Protein AF-A0AAW0CUL3-F1 (afdb_monomer_lite)

Organism: NCBI:txid2862362

Radius of gyration: 16.23 Å; chains: 1; bounding box: 39×33×46 Å

pLDDT: mean 79.4, std 11.56, range [39.78, 95.31]

Sequence (119 aa):
ALIAFEHLQTASPNLDAVQLADIVQGISFHISQWPSGNSSANQMLMFLSALCDVGGYNRTGLVGVDTTKLWHPKTVAEIEKAYPRGDFAEEGIAAIDRDLREKPNCLMSRYPGGEHALE

Foldseek 3Di:
DVVQLVCCCVVPVPDDPVRSVLVVVLVVPLCPDDPDDDDDPSNVVSVVVVLCLQVNQCDDDSVRDHSVVVDDVVVSVVCCVVPPNPCVNVVVVVVLLVCCVVPVPDPSCVDVVNVVSVD

Secondary structure (DSSP, 8-state):
-HHHHHHHHHH-TT--HHHHHHHHHHHHHTT---SS----HHHHHHHHHHHHHHH-SS-S-BTTB-GGGTS-HHHHHHHHHHS--TTHHHHHHHHHHHHHHH-TTSGGGGSTTGGGG--

Structure (mmCIF, N/CA/C/O backbone):
data_AF-A0AAW0CUL3-F1
#
_entry.id   AF-A0AAW0CUL3-F1
#
loop_
_atom_site.group_PDB
_atom_site.id
_atom_site.type_symbol
_atom_site.label_atom_id
_atom_site.label_alt_id
_atom_site.label_comp_id
_atom_site.label_asym_id
_atom_site.label_entity_id
_atom_site.label_seq_id
_atom_site.pdbx_PDB_ins_code
_atom_site.Cartn_x
_atom_site.Cartn_y
_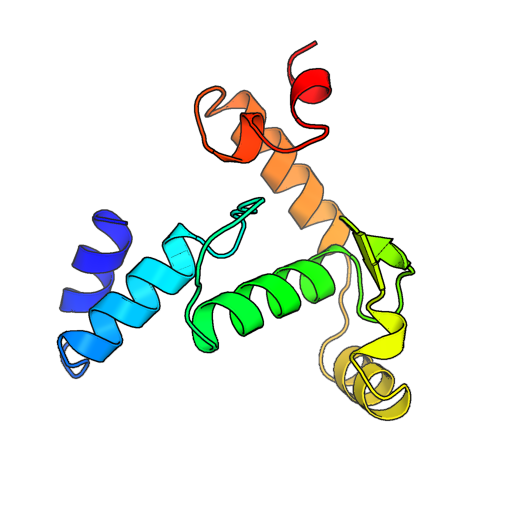atom_site.Cartn_z
_atom_site.occupancy
_atom_site.B_iso_or_equiv
_atom_site.auth_seq_id
_atom_site.auth_comp_id
_atom_site.auth_asym_id
_atom_site.auth_atom_id
_atom_site.pdbx_PDB_model_num
ATOM 1 N N . ALA A 1 1 ? -14.498 0.920 3.411 1.00 65.88 1 ALA A N 1
ATOM 2 C CA . ALA A 1 1 ? -14.566 1.606 4.716 1.00 65.88 1 ALA A CA 1
ATOM 3 C C . ALA A 1 1 ? -15.512 0.906 5.694 1.00 65.88 1 ALA A C 1
ATOM 5 O O . ALA A 1 1 ? -15.010 0.303 6.628 1.00 65.88 1 ALA A O 1
ATOM 6 N N . LEU A 1 2 ? -16.837 0.913 5.470 1.00 77.56 2 LEU A N 1
ATOM 7 C CA . LEU A 1 2 ? -17.816 0.398 6.447 1.00 77.56 2 LEU A CA 1
ATOM 8 C C . LEU A 1 2 ? -17.594 -1.080 6.826 1.00 77.56 2 LEU A C 1
ATOM 10 O O . LEU A 1 2 ? -17.483 -1.396 8.000 1.00 77.56 2 LEU A O 1
ATOM 14 N N . ILE A 1 3 ? -17.399 -1.954 5.834 1.00 81.50 3 ILE A N 1
ATOM 15 C CA . ILE A 1 3 ? -17.161 -3.390 6.076 1.00 81.50 3 ILE A CA 1
ATOM 16 C C . ILE A 1 3 ? -15.851 -3.625 6.847 1.00 81.50 3 ILE A C 1
ATOM 18 O O . ILE A 1 3 ? -15.799 -4.467 7.735 1.00 81.50 3 ILE A O 1
ATOM 22 N N . ALA A 1 4 ? -14.791 -2.866 6.541 1.00 81.81 4 ALA A N 1
ATOM 23 C CA . ALA A 1 4 ? -13.522 -2.967 7.267 1.00 81.81 4 ALA A CA 1
ATOM 24 C C . ALA A 1 4 ? -13.679 -2.509 8.725 1.00 81.81 4 ALA A C 1
ATOM 26 O O . ALA A 1 4 ? -13.1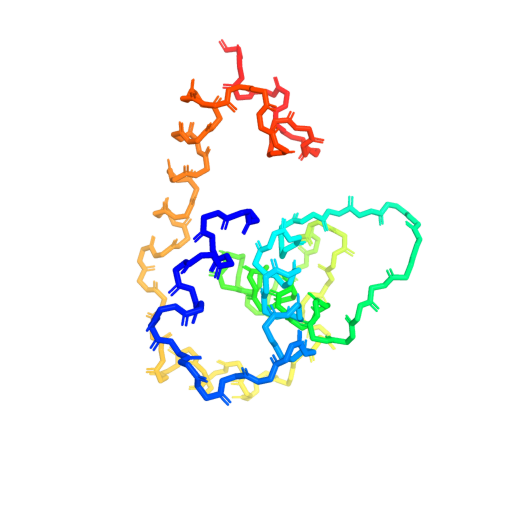48 -3.145 9.627 1.00 81.81 4 ALA A O 1
ATOM 27 N N . PHE A 1 5 ? -14.449 -1.442 8.953 1.00 86.38 5 PHE A N 1
ATOM 28 C CA . PHE A 1 5 ? -14.782 -0.955 10.288 1.00 86.38 5 PHE A CA 1
ATOM 29 C C . PHE A 1 5 ? -15.561 -2.003 11.095 1.00 86.38 5 PHE A C 1
ATOM 31 O O . PHE A 1 5 ? -15.126 -2.373 12.181 1.00 86.38 5 PHE A O 1
ATOM 38 N N . GLU A 1 6 ? -16.656 -2.534 10.547 1.00 87.00 6 GLU A N 1
ATOM 39 C CA . GLU A 1 6 ? -17.490 -3.556 11.200 1.00 87.00 6 GLU A CA 1
ATOM 40 C C . GLU A 1 6 ? -16.699 -4.840 11.495 1.00 87.00 6 GLU A C 1
ATOM 42 O O . GLU A 1 6 ? -16.794 -5.416 12.584 1.00 87.00 6 GLU A O 1
ATOM 47 N N . HIS A 1 7 ? -15.864 -5.265 10.542 1.00 89.06 7 HIS A N 1
ATOM 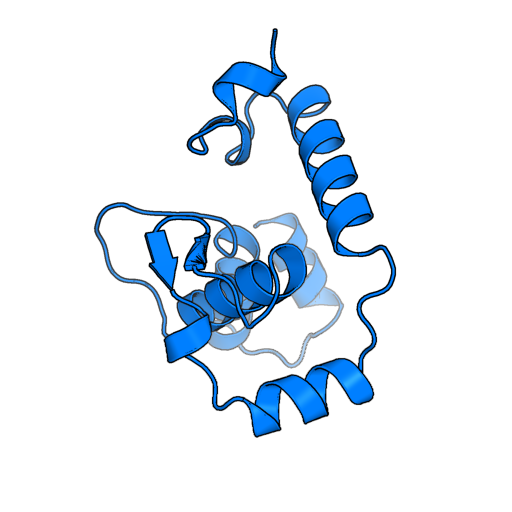48 C CA . HIS A 1 7 ? -14.987 -6.415 10.719 1.00 89.06 7 HIS A CA 1
ATOM 49 C C . HIS A 1 7 ? -13.994 -6.194 11.866 1.00 89.06 7 HIS A C 1
ATOM 51 O O . HIS A 1 7 ? -13.875 -7.048 12.742 1.00 89.06 7 HIS A O 1
ATOM 57 N N . LEU A 1 8 ? -13.317 -5.042 11.902 1.00 88.94 8 LEU A N 1
ATOM 58 C CA . LEU A 1 8 ? -12.314 -4.733 12.924 1.00 88.94 8 LEU A CA 1
ATOM 59 C C . LEU A 1 8 ? -12.922 -4.549 14.317 1.00 88.94 8 LEU A C 1
ATOM 61 O O . LEU A 1 8 ? -12.318 -4.996 15.289 1.00 88.94 8 LEU A O 1
ATOM 65 N N . GLN A 1 9 ? -14.128 -3.981 14.429 1.00 87.00 9 GLN A N 1
ATOM 66 C CA . GLN A 1 9 ? -14.842 -3.909 15.710 1.00 87.00 9 GLN A CA 1
ATOM 67 C C . GLN A 1 9 ? -15.067 -5.294 16.326 1.00 87.00 9 GLN A C 1
ATOM 69 O O . GLN A 1 9 ? -15.006 -5.448 17.544 1.00 87.00 9 GLN A O 1
ATOM 74 N N . THR A 1 10 ? -15.307 -6.301 15.486 1.00 89.81 10 THR A N 1
ATOM 75 C CA . THR A 1 10 ? -15.567 -7.672 15.937 1.00 89.81 10 THR A CA 1
ATOM 76 C C . THR A 1 10 ? -14.270 -8.456 16.146 1.00 89.81 10 THR A C 1
ATOM 78 O O . THR A 1 10 ? -14.106 -9.140 17.153 1.00 89.81 10 THR A O 1
ATOM 81 N N . ALA A 1 11 ? -13.339 -8.368 15.195 1.00 91.88 11 ALA A N 1
ATOM 82 C CA . ALA A 1 11 ? -12.114 -9.164 15.173 1.00 91.88 11 ALA A CA 1
ATOM 83 C C . ALA A 1 11 ? -11.006 -8.606 16.079 1.00 91.88 11 ALA A C 1
ATOM 85 O O . ALA A 1 11 ? -10.063 -9.318 16.421 1.00 91.88 11 ALA A O 1
ATOM 86 N N . SER A 1 12 ? -11.071 -7.327 16.446 1.00 91.25 12 SER A N 1
ATOM 87 C CA . SER A 1 12 ? -10.043 -6.646 17.237 1.00 91.25 12 SER A CA 1
ATOM 88 C C . SER A 1 12 ? -10.680 -5.697 18.259 1.00 91.25 12 SER A C 1
ATOM 90 O O . SER A 1 12 ? -10.471 -4.485 18.195 1.00 91.25 12 SER A O 1
ATOM 92 N N . PRO A 1 13 ? -11.424 -6.236 19.247 1.00 90.12 13 PRO A N 1
ATOM 93 C CA . PRO A 1 13 ? -12.200 -5.437 20.203 1.00 90.12 13 PRO A CA 1
ATOM 94 C C . PRO A 1 13 ? -11.342 -4.574 21.142 1.00 90.12 13 PRO A C 1
ATOM 96 O O . PRO A 1 13 ? -11.872 -3.729 21.855 1.00 90.12 13 PRO A O 1
ATOM 99 N N . ASN A 1 14 ? -10.023 -4.788 21.156 1.00 95.31 14 ASN A N 1
ATOM 100 C CA . ASN A 1 14 ? -9.076 -4.034 21.978 1.00 95.31 14 ASN A CA 1
ATOM 101 C C . ASN A 1 14 ? -8.572 -2.750 21.303 1.00 95.31 14 ASN A C 1
ATOM 103 O O . ASN A 1 14 ? -7.827 -2.005 21.935 1.00 95.31 14 ASN A O 1
ATOM 107 N N . LEU A 1 15 ? -8.920 -2.512 20.034 1.00 91.75 15 LEU A N 1
ATOM 108 C CA . LEU A 1 15 ? -8.573 -1.266 19.359 1.00 91.75 15 LEU A CA 1
ATOM 109 C C . LEU A 1 15 ? -9.418 -0.130 19.926 1.00 91.75 15 LEU A C 1
ATOM 111 O O . LEU A 1 15 ? -10.646 -0.227 19.988 1.00 91.75 15 LEU A O 1
ATOM 115 N N . ASP A 1 16 ? -8.767 0.965 20.299 1.00 94.06 16 ASP A N 1
ATOM 116 C CA . ASP A 1 16 ? -9.495 2.186 20.609 1.00 94.06 16 ASP A CA 1
ATOM 117 C C . ASP A 1 16 ? -10.071 2.830 19.332 1.00 94.06 16 ASP A C 1
ATOM 119 O O . ASP A 1 16 ? -9.768 2.446 18.196 1.00 94.06 16 ASP A O 1
ATOM 123 N N . ALA A 1 17 ? -10.938 3.827 19.513 1.00 89.50 17 ALA A N 1
ATOM 124 C CA . ALA A 1 17 ? -11.620 4.482 18.401 1.00 89.50 17 ALA A CA 1
ATOM 125 C C . ALA A 1 17 ? -10.661 5.195 17.431 1.00 89.50 17 ALA A C 1
ATOM 127 O O . ALA A 1 17 ? -10.961 5.274 16.239 1.00 89.50 17 ALA A O 1
ATOM 128 N N . VAL A 1 18 ? -9.526 5.704 17.919 1.00 88.75 18 VAL A N 1
ATOM 129 C CA . VAL A 1 18 ? -8.525 6.393 17.093 1.00 88.75 18 VAL A CA 1
ATOM 130 C C . VAL A 1 18 ? -7.765 5.373 16.258 1.00 88.75 18 VAL A C 1
ATOM 132 O O . VAL A 1 18 ? -7.678 5.527 15.045 1.00 88.75 18 VAL A O 1
ATOM 135 N N . GLN A 1 19 ? -7.300 4.288 16.875 1.00 89.69 19 GLN A N 1
ATOM 136 C CA . GLN A 1 19 ? -6.623 3.192 16.181 1.00 89.69 19 GLN A CA 1
ATOM 137 C C . GLN A 1 19 ? -7.519 2.568 15.109 1.00 89.69 19 GLN A C 1
ATOM 139 O O . GLN A 1 19 ? -7.081 2.329 13.983 1.00 89.69 19 GLN A O 1
ATOM 144 N N . LEU A 1 20 ? -8.790 2.334 15.440 1.00 89.81 20 LEU A N 1
ATOM 145 C CA . LEU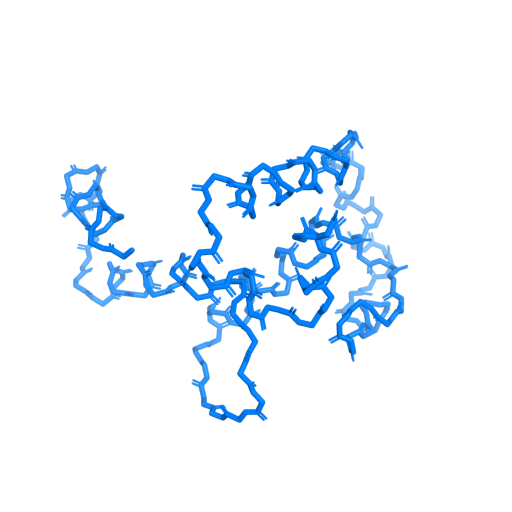 A 1 20 ? -9.770 1.805 14.499 1.00 89.81 20 LEU A CA 1
ATOM 146 C C . LEU A 1 20 ? -9.988 2.760 13.318 1.00 89.81 20 LEU A C 1
ATOM 148 O O . LEU A 1 20 ? -9.978 2.322 12.167 1.00 89.81 20 LEU A O 1
ATOM 152 N N . ALA A 1 21 ? -10.160 4.057 13.585 1.00 85.31 21 ALA A N 1
ATOM 153 C CA . ALA A 1 21 ? -10.322 5.064 12.541 1.00 85.31 21 ALA A CA 1
ATOM 154 C C . ALA A 1 21 ? -9.080 5.158 11.640 1.00 85.31 21 ALA A C 1
ATOM 156 O O . ALA A 1 21 ? -9.229 5.166 10.417 1.00 85.31 21 ALA A O 1
ATOM 157 N N . ASP A 1 22 ? -7.879 5.149 12.221 1.00 85.75 22 ASP A N 1
ATOM 158 C CA . ASP A 1 22 ? -6.608 5.203 11.495 1.00 85.75 22 ASP A CA 1
ATOM 159 C C . ASP A 1 22 ? -6.427 3.998 10.567 1.00 85.75 22 ASP A C 1
ATOM 161 O O . ASP A 1 22 ? -6.055 4.166 9.406 1.00 85.75 22 ASP A O 1
ATOM 165 N N . ILE A 1 23 ? -6.731 2.781 11.033 1.00 86.81 23 ILE A N 1
ATOM 166 C CA . ILE A 1 23 ? -6.627 1.566 10.210 1.00 86.81 23 ILE A CA 1
ATOM 167 C C . ILE A 1 23 ? -7.662 1.592 9.081 1.00 86.81 23 ILE A C 1
ATOM 169 O O . ILE A 1 23 ? -7.333 1.319 7.925 1.00 86.81 23 ILE A O 1
ATOM 173 N N . VAL A 1 24 ? -8.916 1.940 9.387 1.00 87.69 24 VAL A N 1
ATOM 174 C CA . VAL A 1 24 ? -9.991 1.991 8.384 1.00 87.69 24 VAL A CA 1
ATOM 175 C C . VAL A 1 24 ? -9.709 3.057 7.329 1.00 87.69 24 VAL A C 1
ATOM 177 O O . VAL A 1 24 ? -9.930 2.806 6.139 1.00 87.69 24 VAL A O 1
ATOM 180 N N . GLN A 1 25 ? -9.213 4.227 7.739 1.00 83.75 25 GLN A N 1
ATOM 181 C CA . GLN A 1 25 ? -8.773 5.278 6.828 1.00 83.75 25 GLN A CA 1
ATOM 182 C C . GLN A 1 25 ? -7.595 4.783 5.983 1.00 83.75 25 GLN A C 1
ATOM 184 O O . GLN A 1 25 ? -7.699 4.816 4.758 1.00 83.75 25 GLN A O 1
ATOM 189 N N . GLY A 1 26 ? -6.575 4.216 6.639 1.00 83.25 26 GLY A N 1
ATOM 190 C CA . GLY A 1 26 ? -5.413 3.551 6.049 1.00 83.25 26 GLY A CA 1
ATOM 191 C C . GLY A 1 26 ? -5.783 2.663 4.869 1.00 83.25 26 GLY A C 1
ATOM 192 O O . GLY A 1 26 ? -5.388 2.909 3.730 1.00 83.25 26 GLY A O 1
ATOM 193 N N . ILE A 1 27 ? -6.614 1.656 5.138 1.00 83.25 27 ILE A N 1
ATOM 194 C CA . ILE A 1 27 ? -7.097 0.691 4.145 1.00 83.25 27 ILE A CA 1
ATOM 195 C C . ILE A 1 27 ? -7.928 1.380 3.060 1.00 83.25 27 ILE A C 1
ATOM 197 O O . ILE A 1 27 ? -7.824 1.032 1.888 1.00 83.25 27 ILE A O 1
ATOM 201 N N . SER A 1 28 ? -8.761 2.357 3.412 1.00 82.12 28 SER A N 1
ATOM 202 C CA . SER A 1 28 ? -9.659 2.982 2.435 1.00 82.12 28 SER A CA 1
ATOM 203 C C . SER A 1 28 ? -8.923 3.874 1.433 1.00 82.12 28 SER A C 1
ATOM 205 O O . SER A 1 28 ? -9.401 4.013 0.310 1.00 82.12 28 SER A O 1
ATOM 207 N N . PHE A 1 29 ? -7.771 4.443 1.810 1.00 77.94 29 PHE A N 1
ATOM 208 C CA . PHE A 1 29 ? -7.047 5.408 0.978 1.00 77.94 29 PHE A CA 1
ATOM 209 C C . PHE A 1 29 ? -5.613 4.997 0.603 1.00 77.94 29 PHE A C 1
ATOM 211 O O . PHE A 1 29 ? -4.923 5.783 -0.042 1.00 77.94 29 PHE A O 1
ATOM 218 N N . HIS A 1 30 ? -5.152 3.779 0.928 1.00 79.38 30 HIS A N 1
ATOM 219 C CA . HIS A 1 30 ? -3.770 3.329 0.637 1.00 79.38 30 HIS A CA 1
ATOM 220 C C . HIS A 1 30 ? -3.389 3.276 -0.840 1.00 79.38 30 HIS A C 1
ATOM 222 O O . HIS A 1 30 ? -2.205 3.220 -1.143 1.00 79.38 30 HIS A O 1
ATOM 228 N N . ILE A 1 31 ? -4.361 3.317 -1.746 1.00 73.31 31 ILE A N 1
ATOM 229 C CA . ILE A 1 31 ? -4.124 3.403 -3.192 1.00 73.31 31 ILE A CA 1
ATOM 230 C C . ILE A 1 31 ? -4.457 4.785 -3.753 1.00 73.31 31 ILE A C 1
ATOM 232 O O . ILE A 1 31 ? -4.174 5.047 -4.914 1.00 73.31 31 ILE A O 1
ATOM 236 N N . SER A 1 32 ? -5.053 5.681 -2.962 1.00 72.12 32 SER A N 1
ATOM 237 C CA . SER A 1 32 ? -5.539 6.977 -3.434 1.00 72.12 32 SER A CA 1
ATOM 238 C C . SER A 1 32 ? -4.404 7.977 -3.615 1.00 72.12 32 SER A C 1
ATOM 240 O O . SER A 1 32 ? -3.636 8.234 -2.690 1.00 72.12 32 SER A O 1
ATOM 242 N N . GLN A 1 33 ? -4.360 8.614 -4.783 1.00 68.19 33 GLN A N 1
ATOM 243 C CA . GLN A 1 33 ? -3.482 9.748 -5.042 1.00 68.19 33 GLN A CA 1
ATOM 244 C C . GLN A 1 33 ? -4.296 11.025 -5.071 1.00 68.19 33 GLN A C 1
ATOM 246 O O . GLN A 1 33 ? -5.223 11.168 -5.866 1.00 68.19 33 GLN A O 1
ATOM 251 N N . TRP A 1 34 ? -3.929 11.955 -4.201 1.00 64.62 34 TRP A N 1
ATOM 252 C CA . TRP A 1 34 ? -4.531 13.275 -4.158 1.00 64.62 34 TRP A CA 1
ATOM 253 C C . TRP A 1 34 ? -3.479 14.284 -4.623 1.00 64.62 34 TRP A C 1
ATOM 255 O O . TRP A 1 34 ? -2.379 14.296 -4.070 1.00 64.62 34 TRP A O 1
ATOM 265 N N . PRO A 1 35 ? -3.776 15.130 -5.626 1.00 62.84 35 PRO A N 1
ATOM 266 C CA . PRO A 1 35 ? -2.823 16.125 -6.122 1.00 62.84 35 PRO A CA 1
ATOM 267 C C . PRO A 1 35 ? -2.509 17.213 -5.082 1.00 62.84 35 PRO A C 1
ATOM 269 O O . PRO A 1 35 ? -1.528 17.941 -5.215 1.00 62.84 35 PRO A O 1
ATOM 272 N N . SER A 1 36 ? -3.344 17.339 -4.050 1.00 67.94 36 SER A N 1
ATOM 273 C CA . SER A 1 36 ? -3.164 18.246 -2.923 1.00 67.94 36 SER A CA 1
ATOM 274 C C . SER A 1 36 ? -3.923 17.734 -1.694 1.00 67.94 36 SER A C 1
ATOM 276 O O . SER A 1 36 ? -4.851 16.933 -1.812 1.00 67.94 36 SER A O 1
ATOM 278 N N . GLY A 1 37 ? -3.523 18.198 -0.508 1.00 73.00 37 GLY A N 1
ATOM 279 C CA . GLY A 1 37 ? -4.130 17.826 0.772 1.00 73.00 37 GLY A CA 1
ATOM 280 C C . GLY A 1 37 ? -3.122 17.243 1.760 1.00 73.00 37 GLY A C 1
ATOM 281 O O . GLY A 1 37 ? -1.954 17.043 1.434 1.00 73.00 37 GLY A O 1
ATOM 282 N N . ASN A 1 38 ? -3.589 16.982 2.981 1.00 72.56 38 ASN A N 1
ATOM 283 C CA . ASN A 1 38 ? -2.792 16.349 4.026 1.00 72.56 38 ASN A CA 1
ATOM 284 C C . ASN A 1 38 ? -3.223 14.895 4.200 1.00 72.56 38 ASN A C 1
ATOM 286 O O . ASN A 1 38 ? -4.409 14.577 4.146 1.00 72.56 38 ASN A O 1
ATOM 290 N N . SER A 1 39 ? -2.245 14.037 4.460 1.00 75.88 39 SER A N 1
ATOM 291 C CA . SER A 1 39 ? -2.451 12.643 4.828 1.00 75.88 39 SER A CA 1
ATOM 292 C C . SER A 1 39 ? -1.768 12.363 6.163 1.00 75.88 39 SER A C 1
ATOM 294 O O . SER A 1 39 ? -0.858 13.099 6.555 1.00 75.88 39 SER A O 1
ATOM 296 N N . SER A 1 40 ? -2.192 11.322 6.877 1.00 78.62 40 SER A N 1
ATOM 297 C CA . SER A 1 40 ? -1.469 10.892 8.074 1.00 78.62 40 SER A CA 1
ATOM 298 C C . SER A 1 40 ? -0.132 10.249 7.682 1.00 78.62 40 SER A C 1
ATOM 300 O O . SER A 1 40 ? 0.030 9.730 6.574 1.00 78.62 40 SER A O 1
ATOM 302 N N . ALA A 1 41 ? 0.843 10.258 8.595 1.00 81.81 41 ALA A N 1
ATOM 303 C CA . ALA A 1 41 ? 2.123 9.587 8.360 1.00 81.81 41 ALA A CA 1
ATOM 304 C C . ALA A 1 41 ? 1.922 8.087 8.078 1.00 81.81 41 ALA A C 1
ATOM 306 O O . ALA A 1 41 ? 2.518 7.549 7.147 1.00 81.81 41 ALA A O 1
ATOM 307 N N . ASN A 1 42 ? 1.013 7.441 8.818 1.00 80.81 42 ASN A N 1
ATOM 308 C CA . ASN A 1 42 ? 0.651 6.038 8.611 1.00 80.81 42 ASN A CA 1
ATOM 309 C C . ASN A 1 42 ? 0.077 5.799 7.213 1.00 80.81 42 ASN A C 1
ATOM 311 O O . ASN A 1 42 ? 0.465 4.846 6.544 1.00 80.81 42 ASN A O 1
ATOM 315 N N . GLN A 1 43 ? -0.802 6.683 6.739 1.00 79.19 43 GLN A N 1
ATOM 316 C CA . GLN A 1 43 ? -1.383 6.564 5.406 1.00 79.19 43 GLN A CA 1
ATOM 317 C C . GLN A 1 43 ? -0.326 6.689 4.301 1.00 79.19 43 GLN A C 1
ATOM 319 O O . GLN A 1 43 ? -0.373 5.935 3.327 1.00 79.19 43 GLN A O 1
ATOM 324 N N . MET A 1 44 ? 0.632 7.609 4.454 1.00 80.25 44 MET A N 1
ATOM 325 C CA . MET A 1 44 ? 1.731 7.774 3.500 1.00 80.25 44 MET A CA 1
ATOM 326 C C . MET A 1 44 ? 2.662 6.559 3.488 1.00 80.25 44 MET A C 1
ATOM 328 O O . MET A 1 44 ? 3.041 6.088 2.418 1.00 80.25 44 MET A O 1
ATOM 332 N N . LEU A 1 45 ? 2.994 6.015 4.663 1.00 84.12 45 LEU A N 1
ATOM 333 C CA . LEU A 1 45 ? 3.793 4.794 4.766 1.00 84.12 45 LEU A CA 1
ATOM 334 C C . LEU A 1 45 ? 3.085 3.612 4.100 1.00 84.12 45 LEU A C 1
ATOM 336 O O . LEU A 1 45 ? 3.704 2.925 3.298 1.00 84.12 45 LEU A O 1
ATOM 340 N N . MET A 1 46 ? 1.784 3.429 4.344 1.00 84.69 46 MET A N 1
ATOM 341 C CA . MET A 1 46 ? 0.990 2.378 3.696 1.00 84.69 46 MET A CA 1
ATOM 342 C C . MET A 1 46 ? 0.970 2.512 2.170 1.00 84.69 46 MET A C 1
ATOM 344 O O . MET A 1 46 ? 1.136 1.518 1.469 1.00 84.69 46 MET A O 1
ATOM 348 N N . PHE A 1 47 ? 0.803 3.732 1.653 1.00 80.69 47 PHE A N 1
ATOM 349 C CA . PHE A 1 47 ? 0.845 3.996 0.213 1.00 80.69 47 PHE A CA 1
ATOM 350 C C . PHE A 1 47 ? 2.220 3.671 -0.390 1.00 80.69 47 PHE A C 1
ATOM 352 O O . PHE A 1 47 ? 2.305 2.963 -1.392 1.00 80.69 47 PHE A O 1
ATOM 359 N N . LEU A 1 48 ? 3.308 4.130 0.238 1.00 81.31 48 LEU A N 1
ATOM 360 C CA . LEU A 1 48 ? 4.670 3.849 -0.224 1.00 81.31 48 LEU A CA 1
ATOM 361 C C . LEU A 1 48 ? 5.011 2.357 -0.152 1.00 81.31 48 LEU A C 1
ATOM 363 O O . LEU A 1 48 ? 5.647 1.841 -1.072 1.00 81.31 48 LEU A O 1
ATOM 367 N N . SER A 1 49 ? 4.576 1.664 0.903 1.00 82.50 49 SER A N 1
ATOM 368 C CA . SER A 1 49 ? 4.721 0.214 1.032 1.00 82.50 49 SER A CA 1
ATOM 369 C C . SER A 1 49 ? 3.986 -0.509 -0.089 1.00 82.50 49 SER A C 1
ATOM 371 O O . SER A 1 49 ? 4.616 -1.286 -0.794 1.00 82.50 49 SER A O 1
ATOM 373 N N . ALA A 1 50 ? 2.716 -0.182 -0.346 1.00 80.94 50 ALA A N 1
ATOM 374 C CA . ALA A 1 50 ? 1.952 -0.785 -1.438 1.00 80.94 50 ALA A CA 1
ATOM 375 C C . ALA A 1 50 ? 2.598 -0.532 -2.815 1.00 80.94 50 ALA A C 1
ATOM 377 O O . ALA A 1 50 ? 2.685 -1.441 -3.642 1.00 80.94 50 ALA A O 1
ATOM 378 N N . LEU A 1 51 ? 3.117 0.679 -3.053 1.00 80.00 51 LEU A N 1
ATOM 379 C CA . LEU A 1 51 ? 3.867 0.992 -4.272 1.00 80.00 51 LEU A CA 1
ATOM 380 C C . LEU A 1 51 ? 5.137 0.143 -4.408 1.00 80.00 51 LEU A C 1
ATOM 382 O O . LEU A 1 51 ? 5.406 -0.376 -5.492 1.00 80.00 51 LEU A O 1
ATOM 386 N N . CYS A 1 52 ? 5.914 -0.014 -3.334 1.00 81.75 52 CYS A N 1
ATOM 387 C CA . CYS A 1 52 ? 7.111 -0.855 -3.346 1.00 81.75 52 CYS A CA 1
ATOM 388 C C . CYS A 1 52 ? 6.752 -2.341 -3.493 1.00 81.75 52 CYS A C 1
ATOM 390 O O . CYS A 1 52 ? 7.444 -3.072 -4.198 1.00 81.75 52 CYS A O 1
ATOM 392 N N . ASP A 1 53 ? 5.651 -2.795 -2.901 1.00 80.00 53 ASP A N 1
ATOM 393 C CA . ASP A 1 53 ? 5.182 -4.178 -2.981 1.00 80.00 53 ASP A CA 1
ATOM 394 C C . ASP A 1 53 ? 4.697 -4.541 -4.381 1.00 80.00 53 ASP A C 1
ATOM 396 O O . ASP A 1 53 ? 4.927 -5.660 -4.815 1.00 80.00 53 ASP A O 1
ATOM 400 N N . VAL A 1 54 ? 4.141 -3.607 -5.154 1.00 76.75 54 VAL A N 1
ATOM 401 C CA . VAL A 1 54 ? 3.744 -3.867 -6.551 1.00 76.75 54 VAL A CA 1
ATOM 402 C C . VAL A 1 54 ? 4.888 -3.583 -7.531 1.00 76.75 54 VAL A C 1
ATOM 404 O O . VAL A 1 54 ? 5.242 -4.441 -8.337 1.00 76.75 54 VAL A O 1
ATOM 407 N N . GLY A 1 55 ? 5.520 -2.409 -7.450 1.00 76.06 55 GLY A N 1
ATOM 408 C CA . GLY A 1 55 ? 6.527 -1.969 -8.424 1.00 76.06 55 GLY A CA 1
ATOM 409 C C . GLY A 1 55 ? 7.969 -2.382 -8.115 1.00 76.06 55 GLY A C 1
ATOM 410 O O . GLY A 1 55 ? 8.800 -2.448 -9.024 1.00 76.06 55 GLY A O 1
ATOM 411 N N . GLY A 1 56 ? 8.275 -2.699 -6.859 1.00 80.31 56 GLY A N 1
ATOM 412 C CA . GLY A 1 56 ? 9.623 -2.980 -6.364 1.00 80.31 56 GLY A CA 1
ATOM 413 C C . GLY A 1 56 ? 10.287 -1.760 -5.716 1.00 80.31 56 GLY A C 1
ATOM 414 O O . GLY A 1 56 ? 9.949 -0.614 -6.002 1.00 80.31 56 GLY A O 1
ATOM 415 N N . TYR A 1 57 ? 11.272 -2.014 -4.853 1.00 82.62 57 TYR A N 1
ATOM 416 C CA . TYR A 1 57 ? 11.956 -0.990 -4.049 1.00 82.62 57 TYR A CA 1
ATOM 417 C C . TYR A 1 57 ? 13.036 -0.195 -4.803 1.00 82.62 57 TYR A C 1
ATOM 419 O O . TYR A 1 57 ? 13.563 0.783 -4.278 1.00 82.62 57 TYR A O 1
ATOM 427 N N . ASN A 1 58 ? 13.404 -0.623 -6.014 1.00 77.44 58 ASN A N 1
ATOM 428 C CA . ASN A 1 58 ? 14.487 -0.035 -6.806 1.00 77.44 58 ASN A CA 1
ATOM 429 C C . ASN A 1 58 ? 14.001 0.381 -8.206 1.00 77.44 58 ASN A C 1
ATOM 431 O O . ASN A 1 58 ? 14.552 -0.029 -9.231 1.00 77.44 58 ASN A O 1
ATOM 435 N N . ARG A 1 59 ? 12.919 1.163 -8.255 1.00 73.19 59 ARG A N 1
ATOM 436 C CA . ARG A 1 59 ? 12.321 1.689 -9.491 1.00 73.19 59 ARG A CA 1
ATOM 437 C C . ARG A 1 59 ? 12.259 3.209 -9.517 1.00 73.19 59 ARG A C 1
ATOM 439 O O . ARG A 1 59 ? 11.945 3.858 -8.519 1.00 73.19 59 ARG A O 1
ATOM 446 N N . THR A 1 60 ? 12.475 3.758 -10.705 1.00 69.50 60 THR A N 1
ATOM 447 C CA . THR A 1 60 ? 12.247 5.165 -11.025 1.00 69.50 60 THR A CA 1
ATOM 448 C C . THR A 1 60 ? 10.900 5.329 -11.732 1.00 69.50 60 THR A C 1
ATOM 450 O O . THR A 1 60 ? 10.511 4.493 -12.546 1.00 69.50 60 THR A O 1
ATOM 453 N N . GLY A 1 61 ? 10.183 6.417 -11.438 1.00 59.78 61 GLY A N 1
ATOM 454 C CA . GLY A 1 61 ? 9.027 6.848 -12.233 1.00 59.78 61 GLY A CA 1
ATOM 455 C C . GLY A 1 61 ? 7.714 6.110 -11.969 1.00 59.78 61 GLY A C 1
ATOM 456 O O . GLY A 1 61 ? 6.734 6.397 -12.655 1.00 59.78 61 GLY A O 1
ATOM 457 N N . LEU A 1 62 ? 7.651 5.220 -10.970 1.00 61.62 62 LEU A N 1
ATOM 458 C CA . LEU A 1 62 ? 6.390 4.607 -10.556 1.00 61.62 62 LEU A CA 1
ATOM 459 C C . LEU A 1 62 ? 5.518 5.688 -9.909 1.00 61.62 62 LEU A C 1
ATOM 461 O O . LEU A 1 62 ? 5.760 6.134 -8.790 1.00 61.62 62 LEU A O 1
ATOM 465 N N . VAL A 1 63 ? 4.554 6.168 -10.685 1.00 63.81 63 VAL A N 1
ATOM 466 C CA . VAL A 1 63 ? 3.658 7.274 -10.344 1.00 63.81 63 VAL A CA 1
ATOM 467 C C . VAL A 1 63 ? 4.367 8.518 -9.792 1.00 63.81 63 VAL A C 1
ATOM 469 O O . VAL A 1 63 ? 3.973 9.115 -8.794 1.00 63.81 63 VAL A O 1
ATOM 472 N N . GLY A 1 64 ? 5.464 8.901 -10.450 1.00 64.62 64 GLY A N 1
ATOM 473 C CA . GLY A 1 64 ? 6.236 10.096 -10.098 1.00 64.62 64 GLY A CA 1
ATOM 474 C C . GLY A 1 64 ? 7.123 9.951 -8.857 1.00 64.62 64 GLY A C 1
ATOM 475 O O . GLY A 1 64 ? 7.801 10.910 -8.492 1.00 64.62 64 GLY A O 1
ATOM 476 N N . VAL A 1 65 ? 7.174 8.767 -8.237 1.00 70.75 65 VAL A N 1
ATOM 477 C CA . VAL A 1 65 ? 8.054 8.473 -7.101 1.00 70.75 65 VAL A CA 1
ATOM 478 C C . VAL A 1 65 ? 9.310 7.741 -7.582 1.00 70.75 65 VAL A C 1
ATOM 480 O O . VAL A 1 65 ? 9.256 6.781 -8.353 1.00 70.75 65 VAL A O 1
ATOM 483 N N . ASP A 1 66 ? 10.469 8.204 -7.117 1.00 80.25 66 ASP A N 1
ATOM 484 C CA . ASP A 1 66 ? 11.760 7.542 -7.310 1.00 80.25 66 ASP A CA 1
ATOM 485 C C . ASP A 1 66 ? 12.107 6.726 -6.059 1.00 80.25 66 ASP A C 1
ATOM 487 O O . ASP A 1 66 ? 12.695 7.232 -5.101 1.00 80.25 66 ASP A O 1
ATOM 491 N N . THR A 1 67 ? 11.708 5.453 -6.062 1.00 79.31 67 THR A N 1
ATOM 492 C CA . THR A 1 67 ? 11.882 4.551 -4.910 1.00 79.31 67 THR A CA 1
ATOM 493 C C . THR A 1 67 ? 13.349 4.223 -4.624 1.00 79.31 67 THR A C 1
ATOM 495 O O . THR A 1 67 ? 13.690 3.945 -3.476 1.00 79.31 67 THR A O 1
ATOM 498 N N . THR A 1 68 ? 14.240 4.386 -5.613 1.00 81.25 68 THR A N 1
ATOM 499 C CA . THR A 1 68 ? 15.693 4.165 -5.460 1.00 81.25 68 THR A CA 1
ATOM 500 C C . THR A 1 68 ? 16.336 5.107 -4.438 1.00 81.25 68 THR A C 1
ATOM 502 O O . THR A 1 68 ? 17.398 4.816 -3.894 1.00 81.25 68 THR A O 1
ATOM 505 N N . LYS A 1 69 ? 15.681 6.242 -4.160 1.00 83.38 69 LYS A N 1
ATOM 506 C CA . LYS A 1 69 ? 16.135 7.261 -3.205 1.00 83.38 69 LYS A CA 1
ATOM 507 C C . LYS A 1 69 ? 15.496 7.133 -1.825 1.00 83.38 69 LYS A C 1
ATOM 509 O O . LYS A 1 69 ? 15.909 7.843 -0.912 1.00 83.38 69 LYS A O 1
ATOM 514 N N . LEU A 1 70 ? 14.487 6.275 -1.673 1.00 83.62 70 LEU A N 1
ATOM 515 C CA . LEU A 1 70 ? 13.747 6.124 -0.418 1.00 83.62 70 LEU A CA 1
ATOM 516 C C . LEU A 1 70 ? 14.413 5.129 0.532 1.00 83.62 70 LEU A C 1
ATOM 518 O O . LEU A 1 70 ? 14.327 5.289 1.748 1.00 83.62 70 LEU A O 1
ATOM 522 N N . TRP A 1 71 ? 15.093 4.122 -0.015 1.00 84.81 71 TRP A N 1
ATOM 523 C CA . TRP A 1 71 ? 15.618 3.000 0.754 1.00 84.81 71 TRP A CA 1
ATOM 524 C C . TRP A 1 71 ? 17.106 2.807 0.509 1.00 84.81 71 TRP A C 1
ATOM 526 O O . TRP A 1 71 ? 17.602 2.938 -0.609 1.00 84.81 71 TRP A O 1
ATOM 536 N N . HIS A 1 72 ? 17.836 2.435 1.558 1.00 90.06 72 HIS A N 1
ATOM 537 C CA . HIS A 1 72 ? 19.227 2.047 1.395 1.00 90.06 72 HIS A CA 1
ATOM 538 C C . HIS A 1 72 ? 19.309 0.697 0.649 1.00 90.06 72 HIS A C 1
ATOM 540 O O . HIS A 1 72 ? 18.611 -0.243 1.042 1.00 90.06 72 HIS A O 1
ATOM 546 N N . PRO A 1 73 ? 20.195 0.524 -0.354 1.00 88.81 73 PRO A N 1
ATOM 547 C CA . PRO A 1 73 ? 20.245 -0.701 -1.161 1.00 88.81 73 PRO A CA 1
ATOM 548 C C . PRO A 1 73 ? 20.441 -1.993 -0.356 1.00 88.81 73 PRO A C 1
ATOM 550 O O . PRO A 1 73 ? 19.899 -3.036 -0.710 1.00 88.81 73 PRO A O 1
ATOM 553 N N . LYS A 1 74 ? 21.185 -1.935 0.759 1.00 92.88 74 LYS A N 1
ATOM 554 C CA . LYS A 1 74 ? 21.342 -3.097 1.656 1.00 92.88 74 LYS A CA 1
ATOM 555 C C . LYS A 1 74 ? 20.023 -3.513 2.311 1.00 92.88 74 LYS A C 1
ATOM 557 O O . LYS A 1 74 ? 19.752 -4.702 2.383 1.00 92.88 74 LYS A O 1
ATOM 562 N N . THR A 1 75 ? 19.202 -2.552 2.732 1.00 90.75 75 THR A N 1
ATOM 563 C CA . THR A 1 75 ? 17.888 -2.828 3.328 1.00 90.75 75 THR A CA 1
ATOM 564 C C . THR A 1 75 ? 16.965 -3.481 2.310 1.00 90.75 75 THR A C 1
ATOM 566 O O . THR A 1 75 ? 16.297 -4.455 2.631 1.00 90.75 75 THR A O 1
ATOM 569 N N . VAL A 1 76 ? 16.985 -3.007 1.060 1.00 88.31 76 VAL A N 1
ATOM 570 C CA . VAL A 1 76 ? 16.235 -3.643 -0.032 1.00 88.31 76 VAL A CA 1
ATOM 571 C C . VAL A 1 76 ? 16.674 -5.096 -0.221 1.00 88.31 76 VAL A C 1
ATOM 573 O O . VAL A 1 76 ? 15.831 -5.985 -0.237 1.00 88.31 76 VAL A O 1
ATOM 576 N N . ALA A 1 77 ? 17.983 -5.356 -0.280 1.00 89.75 77 ALA A N 1
ATOM 577 C CA . ALA A 1 77 ? 18.506 -6.714 -0.428 1.00 89.75 77 ALA A CA 1
ATOM 578 C C . ALA A 1 77 ? 18.146 -7.633 0.757 1.00 89.75 77 ALA A C 1
ATOM 580 O O . ALA A 1 77 ? 17.892 -8.821 0.562 1.00 89.75 77 ALA A O 1
ATOM 581 N N . GLU A 1 78 ? 18.118 -7.104 1.983 1.00 93.25 78 GLU A N 1
ATOM 582 C CA . GLU A 1 78 ? 17.671 -7.838 3.172 1.00 93.25 78 GLU A CA 1
ATOM 583 C C . GLU A 1 78 ? 16.181 -8.195 3.092 1.00 93.25 78 GLU A C 1
ATOM 585 O O . GLU A 1 78 ? 15.823 -9.346 3.346 1.00 93.25 78 GLU A O 1
ATOM 590 N N . ILE A 1 79 ? 15.332 -7.244 2.686 1.00 88.81 79 ILE A N 1
ATOM 591 C CA . ILE A 1 79 ? 13.889 -7.455 2.518 1.00 88.81 79 ILE A CA 1
ATOM 592 C C . ILE A 1 79 ? 13.622 -8.483 1.420 1.00 88.81 79 ILE A C 1
ATOM 594 O O . ILE A 1 79 ? 12.935 -9.464 1.678 1.00 88.81 79 ILE A O 1
ATOM 598 N N . GLU A 1 80 ? 14.192 -8.313 0.226 1.00 87.19 80 GLU A N 1
ATOM 599 C CA . GLU A 1 80 ? 13.945 -9.219 -0.906 1.00 87.19 80 GLU A CA 1
ATOM 600 C C . GLU A 1 80 ? 14.457 -10.640 -0.644 1.00 87.19 80 GLU A C 1
ATOM 602 O O . GLU A 1 80 ? 13.881 -11.612 -1.133 1.00 87.19 80 GLU A O 1
ATOM 607 N N . LYS A 1 81 ? 15.513 -10.784 0.167 1.00 91.50 81 LYS A N 1
ATOM 608 C CA . LYS A 1 81 ? 15.997 -12.093 0.614 1.00 91.50 81 LYS A CA 1
ATOM 609 C C . LYS A 1 81 ? 15.050 -12.747 1.623 1.00 91.50 81 LYS A C 1
ATOM 611 O O . LYS A 1 81 ? 14.872 -13.962 1.576 1.00 91.50 81 LYS A O 1
ATOM 616 N N . ALA A 1 82 ? 14.509 -11.974 2.564 1.00 93.62 82 ALA A N 1
ATOM 617 C CA . ALA A 1 82 ? 13.611 -12.485 3.598 1.00 93.62 82 ALA A CA 1
ATOM 618 C C . ALA A 1 82 ? 12.200 -12.770 3.059 1.00 93.62 82 ALA A C 1
ATOM 620 O O . ALA A 1 82 ? 11.571 -13.742 3.473 1.00 93.62 82 ALA A O 1
ATOM 621 N N . TYR A 1 83 ? 11.739 -11.952 2.113 1.00 88.62 83 TYR A N 1
ATOM 622 C CA . TYR A 1 83 ? 10.406 -11.994 1.522 1.00 88.62 83 TYR A CA 1
ATOM 623 C C . TYR A 1 83 ? 10.515 -11.970 -0.011 1.00 88.62 83 TYR A C 1
ATOM 625 O O . TYR A 1 83 ? 10.345 -10.918 -0.637 1.00 88.62 83 TYR A O 1
ATOM 633 N N . PRO A 1 84 ? 10.832 -13.118 -0.640 1.00 86.31 84 PRO A N 1
ATOM 634 C CA . PRO A 1 84 ? 10.901 -13.214 -2.091 1.00 86.31 84 PRO A CA 1
ATOM 635 C C . PRO A 1 84 ? 9.548 -12.869 -2.713 1.00 86.31 84 PRO A C 1
ATOM 637 O O . PRO A 1 84 ? 8.517 -13.401 -2.308 1.00 86.31 84 PRO A O 1
ATOM 640 N N . ARG A 1 85 ? 9.557 -11.992 -3.718 1.00 78.94 85 ARG A N 1
ATOM 641 C CA . ARG A 1 85 ? 8.330 -11.430 -4.306 1.00 78.94 85 ARG A CA 1
ATOM 642 C C . ARG A 1 85 ? 7.533 -12.425 -5.153 1.00 78.94 85 ARG A C 1
ATOM 644 O O . ARG A 1 85 ? 6.333 -12.239 -5.308 1.00 78.94 85 ARG A O 1
ATOM 651 N N . GLY A 1 86 ? 8.191 -13.445 -5.710 1.00 84.88 86 GLY A N 1
ATOM 652 C CA . GLY A 1 86 ? 7.564 -14.376 -6.654 1.00 84.88 86 GLY A CA 1
ATOM 653 C C . GLY A 1 86 ? 6.809 -13.633 -7.760 1.00 84.88 86 GLY A C 1
ATOM 654 O O . GLY A 1 86 ? 7.301 -12.627 -8.277 1.00 84.88 86 GLY A O 1
ATOM 655 N N . ASP A 1 87 ? 5.588 -14.086 -8.028 1.00 84.06 87 ASP A N 1
ATOM 656 C CA . ASP A 1 87 ? 4.716 -13.546 -9.075 1.00 84.06 87 ASP A CA 1
ATOM 657 C C . ASP A 1 87 ? 3.767 -12.450 -8.550 1.00 84.06 87 ASP A C 1
ATOM 659 O O . ASP A 1 87 ? 2.837 -12.037 -9.239 1.00 84.06 87 ASP A O 1
ATOM 663 N N . PHE A 1 88 ? 4.003 -11.922 -7.340 1.00 82.56 88 PHE A N 1
ATOM 664 C CA . PHE A 1 88 ? 3.100 -10.972 -6.675 1.00 82.56 88 PHE A CA 1
ATOM 665 C C . PHE A 1 88 ? 2.783 -9.731 -7.521 1.00 82.56 88 PHE A C 1
ATOM 667 O O . PHE A 1 88 ? 1.664 -9.225 -7.497 1.00 82.56 88 PHE A O 1
ATOM 674 N N . ALA A 1 89 ? 3.753 -9.232 -8.293 1.00 77.44 89 ALA A N 1
ATOM 675 C CA . ALA A 1 89 ? 3.520 -8.099 -9.187 1.00 77.44 89 ALA A CA 1
ATOM 676 C C . ALA A 1 89 ? 2.525 -8.449 -10.309 1.00 77.44 89 ALA A C 1
ATOM 678 O O . ALA A 1 89 ? 1.648 -7.645 -10.623 1.00 77.44 89 ALA A O 1
ATOM 679 N N . GLU A 1 90 ? 2.631 -9.649 -10.883 1.00 81.62 90 GLU A N 1
ATOM 680 C CA . GLU A 1 90 ? 1.722 -10.135 -11.926 1.00 81.62 90 GLU A CA 1
ATOM 681 C C . GLU A 1 90 ? 0.328 -10.411 -11.351 1.00 81.62 90 GLU A C 1
ATOM 683 O O . GLU A 1 90 ? -0.675 -9.983 -11.924 1.00 81.62 90 GLU A O 1
ATOM 688 N N . GLU A 1 91 ? 0.257 -11.036 -10.172 1.00 85.81 91 GLU A N 1
ATOM 689 C CA . GLU A 1 91 ? -0.995 -11.250 -9.439 1.00 85.81 91 GLU A CA 1
ATOM 690 C C . GLU A 1 91 ? -1.683 -9.925 -9.082 1.00 85.81 91 GLU A C 1
ATOM 692 O O . GLU A 1 91 ? -2.902 -9.795 -9.225 1.00 85.81 91 GLU A O 1
ATOM 697 N N . GLY A 1 92 ? -0.905 -8.924 -8.660 1.00 80.81 92 GLY A N 1
ATOM 698 C CA . GLY A 1 92 ? -1.387 -7.584 -8.348 1.00 80.81 92 GLY A CA 1
ATOM 699 C C . GLY A 1 92 ? -1.982 -6.881 -9.567 1.00 80.81 92 GLY A C 1
ATOM 700 O O . GLY A 1 92 ? -3.087 -6.345 -9.482 1.00 80.81 92 GLY A O 1
ATOM 701 N N . ILE A 1 93 ? -1.304 -6.934 -10.719 1.00 79.62 93 ILE A N 1
ATOM 702 C CA . ILE A 1 93 ? -1.823 -6.378 -11.980 1.00 79.62 93 ILE A CA 1
ATOM 703 C C . ILE A 1 93 ? -3.105 -7.107 -12.400 1.00 79.62 93 ILE A C 1
ATOM 705 O O . ILE A 1 93 ? -4.116 -6.463 -12.673 1.00 79.62 93 ILE A O 1
ATOM 709 N N . ALA A 1 94 ? -3.116 -8.442 -12.368 1.00 84.31 94 ALA A N 1
ATOM 710 C CA . ALA A 1 94 ? -4.300 -9.227 -12.711 1.00 84.31 94 ALA A CA 1
ATOM 711 C C . ALA A 1 94 ? -5.492 -8.937 -11.778 1.00 84.31 94 ALA A C 1
ATOM 713 O O . ALA A 1 94 ? -6.650 -8.945 -12.212 1.00 84.31 94 ALA A O 1
ATOM 714 N N . ALA A 1 95 ? -5.227 -8.671 -10.495 1.00 83.44 95 ALA A N 1
ATOM 715 C CA . ALA A 1 95 ? -6.243 -8.265 -9.532 1.00 83.44 95 ALA A CA 1
ATOM 716 C C . ALA A 1 95 ? -6.810 -6.874 -9.844 1.00 83.44 95 ALA A C 1
ATOM 718 O O . ALA A 1 95 ? -8.030 -6.711 -9.796 1.00 83.44 95 ALA A O 1
ATOM 719 N N . ILE A 1 96 ? -5.957 -5.911 -10.212 1.00 80.31 96 ILE A N 1
ATOM 720 C CA . ILE A 1 96 ? -6.383 -4.572 -10.647 1.00 80.31 96 ILE A CA 1
ATOM 721 C C . ILE A 1 96 ? -7.265 -4.677 -11.894 1.00 80.31 96 ILE A C 1
ATOM 723 O O . ILE A 1 96 ? -8.370 -4.138 -11.902 1.00 80.31 96 ILE A O 1
ATOM 727 N N . ASP A 1 97 ? -6.838 -5.429 -12.909 1.00 83.56 97 ASP A N 1
ATOM 728 C CA . ASP A 1 97 ? -7.604 -5.623 -14.145 1.00 83.56 97 ASP A CA 1
ATOM 729 C C . ASP A 1 97 ? -8.980 -6.245 -13.883 1.00 83.56 97 ASP A C 1
ATOM 731 O O . ASP A 1 97 ? -9.991 -5.844 -14.467 1.00 83.56 97 ASP A O 1
ATOM 735 N N . ARG A 1 98 ? -9.045 -7.236 -12.987 1.00 87.00 98 ARG A N 1
ATOM 736 C CA . ARG A 1 98 ? -10.313 -7.838 -12.563 1.00 87.00 98 ARG A CA 1
ATOM 737 C C . ARG A 1 98 ? -11.203 -6.813 -11.862 1.00 87.00 98 ARG A C 1
ATOM 739 O O . ARG A 1 98 ? -12.380 -6.720 -12.200 1.00 87.00 98 ARG A O 1
ATOM 746 N N . ASP A 1 99 ? -10.653 -6.037 -10.931 1.00 85.19 99 ASP A N 1
ATOM 747 C CA . ASP A 1 99 ? -11.411 -5.021 -10.201 1.00 85.19 99 ASP A CA 1
ATOM 748 C C . ASP A 1 99 ? -11.939 -3.915 -11.127 1.00 85.19 99 ASP A C 1
ATOM 750 O O . ASP A 1 99 ? -13.070 -3.471 -10.945 1.00 85.19 99 ASP A O 1
ATOM 754 N N . LEU A 1 100 ? -11.184 -3.507 -12.150 1.00 85.62 100 LEU A N 1
ATOM 755 C CA . LEU A 1 100 ? -11.641 -2.527 -13.142 1.00 85.62 100 LEU A CA 1
ATOM 756 C C . LEU A 1 100 ? -12.805 -3.060 -13.990 1.00 85.62 100 LEU A C 1
ATOM 758 O O . LEU A 1 100 ? -13.761 -2.324 -14.236 1.00 85.62 100 LEU A O 1
ATOM 762 N N . ARG A 1 101 ? -12.774 -4.344 -14.373 1.00 86.69 101 ARG A N 1
ATOM 763 C CA . ARG A 1 101 ? -13.879 -4.993 -15.103 1.00 86.69 101 ARG A CA 1
ATOM 764 C C . ARG A 1 101 ? -15.125 -5.188 -14.244 1.00 86.69 101 ARG A C 1
ATOM 766 O O . ARG A 1 101 ? -16.235 -4.923 -14.697 1.00 86.69 101 ARG A O 1
ATOM 773 N N . GLU A 1 102 ? -14.961 -5.675 -13.017 1.00 90.44 102 GLU A N 1
ATOM 774 C CA . GLU A 1 102 ? -16.083 -5.995 -12.123 1.00 90.44 102 GLU A CA 1
ATOM 775 C C . GLU A 1 102 ? -16.674 -4.750 -11.450 1.00 90.44 102 GLU A C 1
ATOM 777 O O . GLU A 1 102 ? -17.860 -4.716 -11.116 1.00 90.44 102 GLU A O 1
ATOM 782 N N . LYS A 1 103 ? -15.853 -3.717 -11.233 1.00 87.62 103 LYS A N 1
ATOM 783 C CA . LYS A 1 103 ? -16.212 -2.494 -10.505 1.00 87.62 103 LYS A CA 1
ATOM 784 C C . LYS A 1 103 ? -15.777 -1.258 -11.307 1.00 87.62 103 LYS A C 1
ATOM 786 O O . LYS A 1 103 ? -14.977 -0.459 -10.815 1.00 87.62 103 LYS A O 1
ATOM 791 N N . PRO A 1 104 ? -16.350 -1.015 -12.499 1.00 83.88 104 PRO A N 1
ATOM 792 C CA . PRO A 1 104 ? -15.912 0.066 -13.392 1.00 83.88 104 PRO A CA 1
ATOM 793 C C . PRO A 1 104 ? -16.077 1.473 -12.796 1.00 83.88 104 PRO A C 1
ATOM 795 O O . PRO A 1 104 ? -15.423 2.419 -13.224 1.00 83.88 104 PRO A O 1
ATOM 798 N N . ASN A 1 105 ? -16.913 1.629 -11.767 1.00 84.44 105 ASN A N 1
ATOM 799 C CA . ASN A 1 105 ? -17.126 2.898 -11.064 1.00 84.44 105 ASN A CA 1
ATOM 800 C C . ASN A 1 105 ? -16.288 3.047 -9.779 1.00 84.44 105 ASN A C 1
ATOM 802 O O . ASN A 1 105 ? -16.543 3.960 -8.993 1.00 84.44 105 ASN A O 1
ATOM 806 N N . CYS A 1 106 ? -15.343 2.140 -9.507 1.00 82.19 106 CYS A N 1
ATOM 807 C CA . CYS A 1 106 ? -14.500 2.236 -8.318 1.00 82.19 106 CYS A CA 1
ATOM 808 C C . CYS A 1 106 ? -13.429 3.331 -8.449 1.00 82.19 106 CYS A C 1
ATOM 810 O O . CYS A 1 106 ? -13.190 3.879 -9.519 1.00 82.19 106 CYS A O 1
ATOM 812 N N . LEU A 1 107 ? -12.747 3.642 -7.344 1.00 76.81 107 LEU A N 1
ATOM 813 C CA . LEU A 1 107 ? -11.704 4.670 -7.332 1.00 76.81 107 LEU A CA 1
ATOM 814 C C . LEU A 1 107 ? -10.537 4.353 -8.288 1.00 76.81 107 LEU A C 1
ATOM 816 O O . LEU A 1 107 ? -9.932 5.273 -8.831 1.00 76.81 107 LEU A O 1
ATOM 820 N N . MET A 1 108 ? -10.251 3.070 -8.531 1.00 75.62 108 MET A N 1
ATOM 821 C CA . MET A 1 108 ? -9.162 2.648 -9.417 1.00 75.62 108 MET A CA 1
ATOM 822 C C . MET A 1 108 ? -9.411 2.992 -10.886 1.00 75.62 108 MET A C 1
ATOM 824 O O . MET A 1 108 ? -8.454 3.265 -11.601 1.00 75.62 108 MET A O 1
ATOM 828 N N . SER A 1 109 ? -10.665 3.071 -11.345 1.00 74.38 109 SER A N 1
ATOM 829 C CA . SER A 1 109 ? -10.947 3.474 -12.734 1.00 74.38 109 SER A CA 1
ATOM 830 C C . SER A 1 109 ? -10.679 4.955 -12.998 1.00 74.38 109 SER A C 1
ATOM 832 O O . SER A 1 109 ? -10.686 5.400 -14.141 1.00 74.38 109 SER A O 1
ATOM 834 N N . ARG A 1 110 ? -10.422 5.731 -11.940 1.00 72.25 110 ARG A N 1
ATOM 835 C CA . ARG A 1 110 ? -10.054 7.149 -12.006 1.00 72.25 110 ARG A CA 1
ATOM 836 C C . ARG A 1 110 ? -8.551 7.381 -11.875 1.00 72.25 110 ARG A C 1
ATOM 838 O O . ARG A 1 110 ? -8.123 8.532 -11.839 1.00 72.25 110 ARG A O 1
ATOM 845 N N . TYR A 1 111 ? -7.755 6.317 -11.777 1.00 66.56 111 TYR A N 1
ATOM 846 C CA . TYR A 1 111 ? -6.303 6.431 -11.732 1.00 66.56 111 TYR A CA 1
ATOM 847 C C . TYR A 1 111 ? -5.731 6.789 -13.110 1.00 66.56 111 TYR A C 1
ATOM 849 O O . TYR A 1 111 ? -6.252 6.302 -14.117 1.00 66.56 111 TYR A O 1
ATOM 857 N N . PRO A 1 112 ? -4.640 7.574 -13.191 1.00 56.06 112 PRO A N 1
ATOM 858 C CA . PRO A 1 112 ? -3.944 7.808 -14.453 1.00 56.06 112 PRO A CA 1
ATOM 859 C C . PRO A 1 112 ? -3.536 6.471 -15.096 1.00 56.06 112 PRO A C 1
ATOM 861 O O . PRO A 1 112 ? -2.768 5.713 -14.506 1.00 56.06 112 PRO A O 1
ATOM 864 N N . GLY A 1 113 ? -4.076 6.175 -16.283 1.00 52.06 113 GLY A N 1
ATOM 865 C CA . GLY A 1 113 ? -3.887 4.904 -17.001 1.00 52.06 113 GLY A CA 1
ATOM 866 C C . GLY A 1 113 ? -5.059 3.911 -16.920 1.00 52.06 113 GLY A C 1
ATOM 867 O O . GLY A 1 113 ? -5.106 2.987 -17.725 1.00 52.06 113 GLY A O 1
ATOM 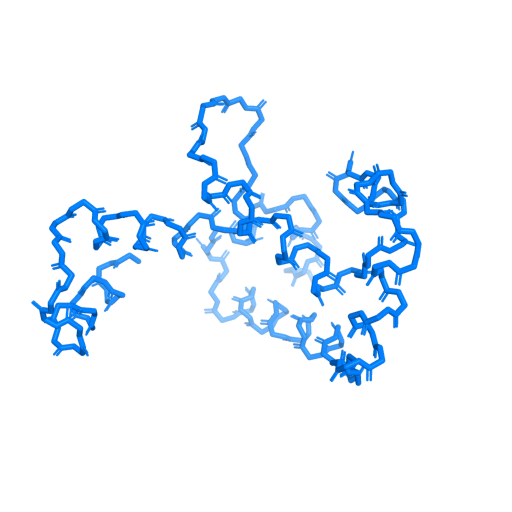868 N N . GLY A 1 114 ? -6.038 4.115 -16.029 1.00 47.62 114 GLY A N 1
ATOM 869 C CA . GLY A 1 114 ? -7.238 3.266 -15.922 1.00 47.62 114 GLY A CA 1
ATOM 870 C C . GLY A 1 114 ? -8.244 3.439 -17.068 1.00 47.62 114 GLY A C 1
ATOM 871 O O . GLY A 1 114 ? -9.071 2.560 -17.297 1.00 47.62 114 GLY A O 1
ATOM 872 N N . GLU A 1 115 ? -8.148 4.539 -17.820 1.00 46.22 115 GLU A N 1
ATOM 873 C CA . GLU A 1 115 ? -9.022 4.845 -18.964 1.00 46.22 115 GLU A CA 1
ATOM 874 C C . GLU A 1 115 ? -8.842 3.854 -20.128 1.00 46.22 115 GLU A C 1
ATOM 876 O O . GLU A 1 115 ? -9.795 3.592 -20.854 1.00 46.22 115 GLU A O 1
ATOM 881 N N . HIS A 1 116 ? -7.661 3.237 -20.259 1.00 44.75 116 HIS A N 1
ATOM 882 C CA . HIS A 1 116 ? -7.355 2.259 -21.313 1.00 44.75 116 HIS A CA 1
ATOM 883 C C . HIS A 1 116 ? -7.745 0.813 -20.968 1.00 44.75 116 HIS A C 1
ATOM 885 O O . HIS A 1 116 ? -7.619 -0.062 -21.815 1.00 44.75 116 HIS A O 1
ATOM 891 N N . ALA A 1 117 ? -8.194 0.535 -19.740 1.00 45.97 117 ALA A N 1
ATOM 892 C CA . ALA A 1 117 ? -8.606 -0.812 -19.325 1.00 45.97 117 ALA A CA 1
ATOM 893 C C . ALA A 1 117 ? -10.085 -1.123 -19.639 1.00 45.97 117 ALA A C 1
ATOM 895 O O . ALA A 1 117 ? -10.555 -2.229 -19.371 1.00 4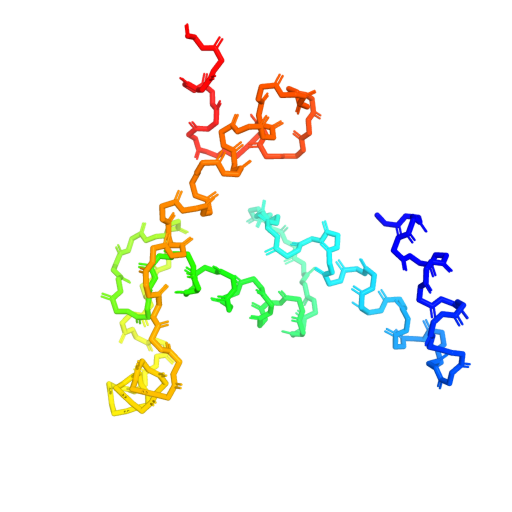5.97 117 ALA A O 1
ATOM 896 N N . LEU A 1 118 ? -10.829 -0.132 -20.144 1.00 42.09 118 LEU A N 1
ATOM 897 C CA . LEU A 1 118 ? -12.262 -0.216 -20.449 1.00 42.09 118 LEU A CA 1
ATOM 898 C C . LEU A 1 118 ? -12.565 -0.233 -21.961 1.00 42.09 118 LEU A C 1
ATOM 900 O O . LEU A 1 118 ? -13.740 -0.262 -22.329 1.00 42.09 118 LEU A O 1
ATOM 904 N N . GLU A 1 119 ? -11.532 -0.221 -22.809 1.00 39.78 119 GLU A N 1
ATOM 905 C CA . GLU A 1 119 ? -11.608 -0.418 -24.268 1.00 39.78 119 GLU A CA 1
ATOM 906 C C . GLU A 1 119 ? -11.199 -1.848 -24.648 1.00 39.78 119 GLU A C 1
ATOM 908 O O . GLU A 1 119 ? -11.857 -2.421 -25.547 1.00 39.78 119 GLU A O 1
#